Protein AF-A0AAJ5ZJC6-F1 (afdb_monomer_lite)

Foldseek 3Di:
DADPVLHDDPQLLLLVLVLQQQQDDDPDSCLGLSNVVLSVVLQVVCVVDPVSSVLVSLLSVQQQPPPVQVVQVGLNRDDSVVVLVSLLVSCVVRVPSSLSSSVSSLVSSQVDPVHDHDDPVCVDPPDDGPPDPPPPPPPPPDPPDPDDDDDD

Organism: NCBI:txid3038979

Secondary structure (DSSP, 8-state):
---TTSPPPHHHHHHHHHHHHHHS--SSGGGSTTTTTTHHHHHHHHHTSHHHHHHHHHHHHHHHH-HHHHHTTSGGGS-HHHHHHHHHHHHHHSHHHHHHHHHHHHHHHHHSTTSPPPPGGGGSTT--TT----------------------

pLDDT: mean 80.47, std 16.76, range [34.56, 94.69]

Structure (mmCIF, N/CA/C/O backbone):
data_AF-A0AAJ5ZJC6-F1
#
_entry.id   AF-A0AAJ5ZJC6-F1
#
loop_
_atom_site.group_PDB
_atom_site.id
_atom_site.type_symbol
_atom_site.label_atom_id
_atom_site.label_alt_id
_atom_site.label_comp_id
_atom_site.label_asym_id
_atom_site.label_entity_id
_atom_site.label_seq_id
_atom_site.pdbx_PDB_ins_code
_atom_site.Cartn_x
_atom_site.Cartn_y
_atom_site.Cartn_z
_atom_site.occupancy
_atom_site.B_iso_or_equiv
_atom_site.auth_seq_id
_atom_site.auth_comp_id
_atom_site.auth_asym_id
_atom_site.auth_atom_id
_atom_site.pdbx_PDB_model_num
ATOM 1 N N . MET A 1 1 ? -10.363 -7.174 -8.358 1.00 65.44 1 MET A N 1
ATOM 2 C CA . MET A 1 1 ? -11.551 -6.518 -7.777 1.00 65.44 1 MET A CA 1
ATOM 3 C C . MET A 1 1 ? -12.020 -7.367 -6.612 1.00 65.44 1 MET A C 1
ATOM 5 O O . MET A 1 1 ? -12.218 -8.565 -6.827 1.00 65.44 1 MET A O 1
ATOM 9 N N . PRO A 1 2 ? -12.193 -6.765 -5.424 1.00 65.44 2 PRO A N 1
ATOM 10 C CA . PRO A 1 2 ? -12.713 -7.428 -4.236 1.00 65.44 2 PRO A CA 1
ATOM 11 C C . PRO A 1 2 ? -14.100 -8.027 -4.471 1.00 65.44 2 PRO A C 1
ATOM 13 O O . PRO A 1 2 ? -14.858 -7.589 -5.339 1.00 65.44 2 PRO A O 1
ATOM 16 N N . ASN A 1 3 ? -14.454 -9.013 -3.656 1.00 71.75 3 ASN A N 1
ATOM 17 C CA . ASN A 1 3 ? -15.804 -9.562 -3.625 1.00 71.75 3 ASN A CA 1
ATOM 18 C C . ASN A 1 3 ? -16.811 -8.518 -3.106 1.00 71.75 3 ASN A C 1
ATOM 20 O O . ASN A 1 3 ? -16.446 -7.557 -2.429 1.00 71.75 3 ASN A O 1
ATOM 24 N N . GLN A 1 4 ? -18.105 -8.734 -3.373 1.00 63.09 4 GLN A N 1
ATOM 25 C CA . GLN A 1 4 ? -19.180 -7.807 -2.976 1.00 63.09 4 GLN A CA 1
ATOM 26 C C . GLN A 1 4 ? -19.306 -7.597 -1.456 1.00 63.09 4 GLN A C 1
ATOM 28 O O . GLN A 1 4 ? -19.866 -6.598 -1.015 1.00 63.09 4 GLN A O 1
ATOM 33 N N . ASP A 1 5 ? -18.780 -8.520 -0.652 1.00 66.94 5 ASP A N 1
ATOM 34 C CA . ASP A 1 5 ? -18.700 -8.420 0.809 1.00 66.94 5 ASP A CA 1
ATOM 35 C C . ASP A 1 5 ? -17.446 -7.661 1.301 1.00 66.94 5 ASP A C 1
ATOM 37 O O . ASP A 1 5 ? -17.247 -7.472 2.506 1.00 66.94 5 ASP A O 1
ATOM 41 N N . GLY A 1 6 ? -16.600 -7.200 0.375 1.00 66.06 6 GLY A N 1
ATOM 42 C CA . GLY A 1 6 ? -15.320 -6.550 0.637 1.00 66.06 6 GLY A CA 1
ATOM 43 C C . GLY A 1 6 ? -14.191 -7.525 0.978 1.00 66.06 6 GLY A C 1
ATOM 44 O O . GLY A 1 6 ? -13.138 -7.082 1.436 1.00 66.06 6 GLY A O 1
ATOM 45 N N . SER A 1 7 ? -14.384 -8.837 0.794 1.00 77.00 7 SER A N 1
ATOM 46 C CA . SER A 1 7 ? -13.299 -9.810 0.933 1.00 77.00 7 SER A CA 1
ATOM 47 C C . SER A 1 7 ? -12.346 -9.758 -0.267 1.00 77.00 7 SER A C 1
ATOM 49 O O . SER A 1 7 ? -12.753 -9.562 -1.412 1.00 77.00 7 SER A O 1
ATOM 51 N N . LEU A 1 8 ? -11.049 -9.915 0.006 1.00 81.38 8 LEU A N 1
ATOM 52 C CA . LEU A 1 8 ? -10.002 -9.863 -1.014 1.00 81.38 8 LEU A CA 1
ATOM 53 C C . LEU A 1 8 ? -9.929 -11.174 -1.799 1.00 81.38 8 LEU A C 1
ATOM 55 O O . LEU A 1 8 ? -9.864 -12.258 -1.211 1.00 81.38 8 LEU A O 1
ATOM 59 N N . THR A 1 9 ? -9.841 -11.072 -3.122 1.00 84.62 9 THR A N 1
ATOM 60 C CA . THR A 1 9 ? -9.501 -12.208 -3.984 1.00 84.62 9 THR A CA 1
ATOM 61 C C . THR A 1 9 ? -8.010 -12.547 -3.883 1.00 84.62 9 THR A C 1
ATOM 63 O O . THR A 1 9 ? -7.202 -11.756 -3.389 1.00 84.62 9 THR A O 1
ATOM 66 N N . GLY A 1 10 ? -7.606 -13.722 -4.381 1.00 83.56 10 GLY A N 1
ATOM 67 C CA . GLY A 1 10 ? -6.188 -14.102 -4.432 1.00 83.56 10 GLY A CA 1
ATOM 68 C C . GLY A 1 10 ? -5.331 -13.095 -5.209 1.00 83.56 10 GLY A C 1
ATOM 69 O O . GLY A 1 10 ? -4.243 -12.745 -4.760 1.00 83.56 10 GLY A O 1
ATOM 70 N N . SER A 1 11 ? -5.847 -12.562 -6.319 1.00 83.44 11 SER A N 1
ATOM 71 C CA . SER A 1 11 ? -5.179 -11.511 -7.094 1.00 83.44 11 SER A CA 1
ATOM 72 C C . SER A 1 11 ? -5.085 -10.187 -6.340 1.00 83.44 11 SER A C 1
ATOM 74 O O . SER A 1 11 ? -4.045 -9.538 -6.408 1.00 83.44 11 SER A O 1
ATOM 76 N N . ASP A 1 12 ? -6.120 -9.803 -5.582 1.00 85.56 12 ASP A N 1
ATOM 77 C CA . ASP A 1 12 ? -6.076 -8.557 -4.806 1.00 85.56 12 ASP A CA 1
ATOM 78 C C . ASP A 1 12 ? -5.002 -8.642 -3.717 1.00 85.56 12 ASP A C 1
ATOM 80 O O . ASP A 1 12 ? -4.252 -7.691 -3.516 1.00 85.56 12 ASP A O 1
ATOM 84 N N . LYS A 1 13 ? -4.860 -9.806 -3.066 1.00 89.75 13 LYS A N 1
ATOM 85 C CA . LYS A 1 13 ? -3.792 -10.038 -2.082 1.00 89.75 13 LYS A CA 1
ATOM 86 C C . LYS A 1 13 ? -2.405 -9.874 -2.698 1.00 89.75 13 LYS A C 1
ATOM 88 O O . LYS A 1 13 ? -1.564 -9.202 -2.113 1.00 89.75 13 LYS A O 1
ATOM 93 N N . VAL A 1 14 ? -2.169 -10.443 -3.882 1.00 90.19 14 VAL A N 1
ATOM 94 C CA . VAL A 1 14 ? -0.877 -10.306 -4.578 1.00 90.19 14 VAL A CA 1
ATOM 95 C C . VAL A 1 14 ? -0.605 -8.845 -4.943 1.00 90.19 14 VAL A C 1
ATOM 97 O O . VAL A 1 14 ? 0.486 -8.345 -4.673 1.00 90.19 14 VAL A O 1
ATOM 100 N N . THR A 1 15 ? -1.594 -8.139 -5.496 1.00 90.56 15 THR A N 1
ATOM 101 C CA . THR A 1 15 ? -1.487 -6.703 -5.794 1.00 90.56 15 THR A CA 1
ATOM 102 C C . THR A 1 15 ? -1.152 -5.895 -4.544 1.00 90.56 15 THR A C 1
ATOM 104 O O . THR A 1 15 ? -0.257 -5.056 -4.583 1.00 90.56 15 THR A O 1
ATOM 107 N N . LEU A 1 16 ? -1.818 -6.166 -3.421 1.00 92.06 16 LEU A N 1
ATOM 108 C CA . LEU A 1 16 ? -1.596 -5.440 -2.174 1.00 92.06 16 LEU A CA 1
ATOM 109 C C . LEU A 1 16 ? -0.228 -5.733 -1.555 1.00 92.06 16 LEU A C 1
ATOM 111 O O . LEU A 1 16 ? 0.415 -4.812 -1.067 1.00 92.06 16 LEU A O 1
ATOM 115 N N . VAL A 1 17 ? 0.260 -6.975 -1.622 1.00 93.38 17 VAL A 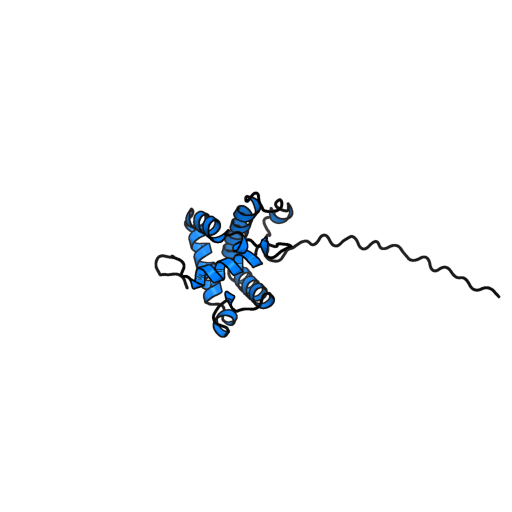N 1
ATOM 116 C CA . VAL A 1 17 ? 1.641 -7.304 -1.223 1.00 93.38 17 VAL A CA 1
ATOM 117 C C . VAL A 1 17 ? 2.641 -6.478 -2.033 1.00 93.38 17 VAL A C 1
ATOM 119 O O . VAL A 1 17 ? 3.548 -5.879 -1.457 1.00 93.38 17 VAL A O 1
ATOM 122 N N . GLN A 1 18 ? 2.456 -6.393 -3.354 1.00 92.06 18 GLN A N 1
ATOM 123 C CA . GLN A 1 18 ? 3.335 -5.590 -4.206 1.00 92.06 18 GLN A CA 1
ATOM 124 C C . GLN A 1 18 ? 3.218 -4.097 -3.901 1.00 92.06 18 GLN A C 1
ATOM 126 O O . GLN A 1 18 ? 4.236 -3.429 -3.758 1.00 92.06 18 GLN A O 1
ATOM 131 N N . MET A 1 19 ? 2.005 -3.575 -3.707 1.00 93.25 19 MET A N 1
ATOM 132 C CA . MET A 1 19 ? 1.794 -2.196 -3.262 1.00 93.25 19 MET A CA 1
ATOM 133 C C . MET A 1 19 ? 2.558 -1.909 -1.962 1.00 93.25 19 MET A C 1
ATOM 135 O O . MET A 1 19 ? 3.297 -0.929 -1.901 1.00 93.25 19 MET A O 1
ATOM 139 N N . LEU A 1 20 ? 2.424 -2.761 -0.939 1.00 93.50 20 LEU A N 1
ATOM 140 C CA . LEU A 1 20 ? 3.103 -2.591 0.350 1.00 93.50 20 LEU A CA 1
ATOM 141 C C . LEU A 1 20 ? 4.628 -2.554 0.197 1.00 93.50 20 LEU A C 1
ATOM 143 O O . LEU A 1 20 ? 5.284 -1.720 0.819 1.00 93.50 20 LEU A O 1
ATOM 147 N N . ASN A 1 21 ? 5.183 -3.402 -0.674 1.00 91.62 21 ASN A N 1
ATOM 148 C CA . ASN A 1 21 ? 6.609 -3.390 -1.006 1.00 91.62 21 ASN A CA 1
ATOM 149 C C . ASN A 1 21 ? 7.075 -2.079 -1.652 1.00 91.62 21 ASN A C 1
ATOM 151 O O . ASN A 1 21 ? 8.258 -1.764 -1.580 1.00 91.62 21 ASN A O 1
ATOM 155 N N . ARG A 1 22 ? 6.182 -1.323 -2.302 1.00 90.31 22 ARG A N 1
ATOM 156 C CA . ARG A 1 22 ? 6.527 -0.043 -2.934 1.00 90.31 22 ARG A CA 1
ATOM 157 C C . ARG A 1 22 ? 6.333 1.139 -2.013 1.00 90.31 22 ARG A C 1
ATOM 159 O O . ARG A 1 22 ? 7.204 1.998 -1.967 1.00 90.31 22 ARG A O 1
ATOM 166 N N . ILE A 1 23 ? 5.202 1.209 -1.313 1.00 89.69 23 ILE A N 1
ATOM 167 C CA . ILE A 1 23 ? 4.822 2.411 -0.558 1.00 89.69 23 ILE A CA 1
ATOM 168 C C . ILE A 1 23 ? 5.697 2.654 0.674 1.00 89.69 23 ILE A C 1
ATOM 170 O O . ILE A 1 23 ? 5.809 3.793 1.140 1.00 89.69 23 ILE A O 1
ATOM 174 N N . ILE A 1 24 ? 6.332 1.597 1.183 1.00 85.44 24 ILE A N 1
ATOM 175 C CA . ILE A 1 24 ? 7.290 1.675 2.278 1.00 85.44 24 ILE A CA 1
ATOM 176 C C . ILE A 1 24 ? 8.698 1.524 1.704 1.00 85.44 24 ILE A C 1
ATOM 178 O O . ILE A 1 24 ? 9.011 0.469 1.154 1.00 85.44 24 ILE A O 1
ATOM 182 N N . PRO A 1 25 ? 9.560 2.546 1.828 1.00 73.81 25 PRO A N 1
ATOM 183 C CA . PRO A 1 25 ? 10.934 2.435 1.371 1.00 73.81 25 PRO A CA 1
ATOM 184 C C . PRO A 1 25 ? 11.690 1.409 2.222 1.00 73.81 25 PRO A C 1
ATOM 186 O O . PRO A 1 25 ? 11.741 1.525 3.448 1.00 73.81 25 PRO A O 1
ATOM 189 N N . SER A 1 26 ? 12.316 0.433 1.567 1.00 78.69 26 SER A N 1
ATOM 190 C CA . SER A 1 26 ? 13.297 -0.462 2.176 1.00 78.69 26 SER A CA 1
ATOM 191 C C . SER A 1 26 ? 14.589 -0.446 1.360 1.00 78.69 26 SER A C 1
ATOM 193 O O . SER A 1 26 ? 14.569 -0.350 0.134 1.00 78.69 26 SER A O 1
ATOM 195 N N . GLU A 1 27 ? 15.731 -0.520 2.044 1.00 74.75 27 GLU A N 1
ATOM 196 C CA . GLU A 1 27 ? 17.042 -0.591 1.380 1.00 74.75 27 GLU A CA 1
ATOM 197 C C . GLU A 1 27 ? 17.298 -1.965 0.755 1.00 74.75 27 GLU A C 1
ATOM 199 O O . GLU A 1 27 ? 18.153 -2.103 -0.120 1.00 74.75 27 GLU A O 1
ATOM 204 N N . SER A 1 28 ? 16.549 -2.980 1.189 1.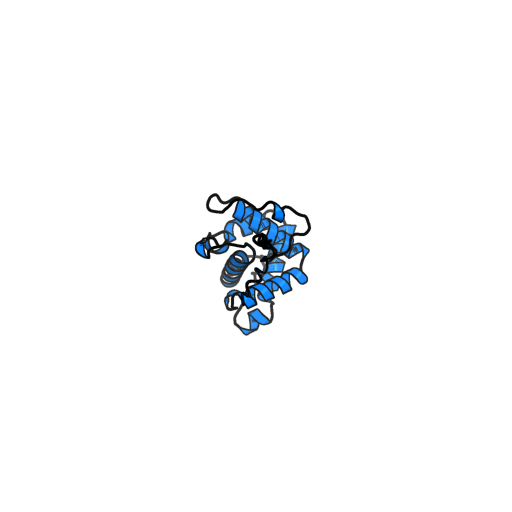00 82.38 28 SER A N 1
ATOM 205 C CA . SER A 1 28 ? 16.676 -4.334 0.685 1.00 82.38 28 SER A CA 1
ATOM 206 C C . SER A 1 28 ? 15.316 -5.014 0.455 1.00 82.38 28 SER A C 1
ATOM 208 O O . SER A 1 28 ? 14.358 -4.750 1.197 1.00 82.38 28 SER A O 1
ATOM 210 N N . PRO A 1 29 ? 15.182 -5.868 -0.583 1.00 82.75 29 PRO A N 1
ATOM 211 C CA . PRO A 1 29 ? 13.910 -6.512 -0.933 1.00 82.75 29 PRO A CA 1
ATOM 212 C C . PRO A 1 29 ? 13.346 -7.435 0.156 1.00 82.75 29 PRO A C 1
ATOM 214 O O . PRO A 1 29 ? 12.129 -7.572 0.288 1.00 82.75 29 PRO A O 1
ATOM 217 N N . GLU A 1 30 ? 14.213 -8.065 0.950 1.00 86.31 30 GLU A N 1
ATOM 218 C CA . GLU A 1 30 ? 13.830 -8.923 2.075 1.00 86.31 30 GLU A CA 1
ATOM 219 C C . GLU A 1 30 ? 13.219 -8.144 3.244 1.00 86.31 30 GLU A C 1
ATOM 221 O O . GLU A 1 30 ? 12.459 -8.710 4.027 1.00 86.31 30 GLU A O 1
ATOM 226 N N . MET A 1 31 ? 13.505 -6.843 3.320 1.00 87.00 31 MET A N 1
ATOM 227 C CA . MET A 1 31 ? 12.928 -5.928 4.299 1.00 87.00 31 MET A CA 1
ATOM 228 C C . MET A 1 31 ? 11.671 -5.228 3.780 1.00 87.00 31 MET A C 1
ATOM 230 O O . MET A 1 31 ? 11.102 -4.411 4.490 1.00 87.00 31 MET A O 1
ATOM 234 N N . ALA A 1 32 ? 11.212 -5.516 2.562 1.00 89.25 32 ALA A N 1
ATOM 235 C CA . ALA A 1 32 ? 10.012 -4.884 2.030 1.00 89.25 32 ALA A CA 1
ATOM 236 C C . ALA A 1 32 ? 8.751 -5.352 2.787 1.00 89.25 32 ALA A C 1
ATOM 238 O O . ALA A 1 32 ? 8.624 -6.515 3.177 1.00 89.25 32 ALA A O 1
ATOM 239 N N . ALA A 1 33 ? 7.797 -4.445 3.011 1.00 89.56 33 ALA A N 1
ATOM 240 C CA . ALA A 1 33 ? 6.672 -4.684 3.918 1.00 89.56 33 ALA A CA 1
ATOM 241 C C . ALA A 1 33 ? 5.768 -5.859 3.500 1.00 89.56 33 ALA A C 1
ATOM 243 O O . ALA A 1 33 ? 5.360 -6.675 4.324 1.00 89.56 33 ALA A O 1
ATOM 244 N N . GLY A 1 34 ? 5.478 -5.995 2.210 1.00 89.19 34 GLY A N 1
ATOM 245 C CA . GLY A 1 34 ? 4.771 -7.159 1.681 1.00 89.19 34 GLY A CA 1
ATOM 246 C C . GLY A 1 34 ? 5.557 -8.460 1.879 1.00 89.19 34 GLY A C 1
ATOM 247 O O . GLY A 1 34 ? 4.972 -9.464 2.282 1.00 89.19 34 GLY A O 1
ATOM 248 N N . THR A 1 35 ? 6.879 -8.439 1.676 1.00 89.75 35 THR A N 1
ATOM 249 C CA . THR A 1 35 ? 7.774 -9.592 1.902 1.00 89.75 35 THR A CA 1
ATOM 250 C C . THR A 1 35 ? 7.790 -10.040 3.366 1.00 89.75 35 THR A C 1
ATOM 252 O O . THR A 1 35 ? 7.847 -11.236 3.646 1.00 89.75 35 THR A O 1
ATOM 255 N N . LEU A 1 36 ? 7.669 -9.102 4.310 1.00 92.06 36 LEU A N 1
ATOM 256 C CA . LEU A 1 36 ? 7.609 -9.390 5.747 1.00 92.06 36 LEU A CA 1
ATOM 257 C C . LEU A 1 36 ? 6.244 -9.910 6.233 1.00 92.06 36 LEU A C 1
ATOM 259 O O . LEU A 1 36 ? 6.106 -10.223 7.420 1.00 92.06 36 LEU A O 1
ATOM 263 N N . GLY A 1 37 ? 5.260 -10.028 5.334 1.00 92.88 37 GLY A N 1
ATOM 264 C CA . GLY A 1 37 ? 3.919 -10.519 5.648 1.00 92.88 37 GLY A CA 1
ATOM 265 C C . GLY A 1 37 ? 2.985 -9.457 6.230 1.00 92.88 37 GLY A C 1
ATOM 266 O O . GLY A 1 37 ? 2.003 -9.808 6.876 1.00 92.88 37 GLY A O 1
ATOM 267 N N . MET A 1 38 ? 3.248 -8.164 6.001 1.00 93.88 38 MET A N 1
ATOM 268 C CA . MET A 1 38 ? 2.483 -7.082 6.640 1.00 93.88 38 MET A CA 1
ATOM 269 C C . MET A 1 38 ? 1.068 -6.880 6.083 1.00 93.88 38 MET A C 1
ATOM 271 O O . MET A 1 38 ? 0.320 -6.058 6.609 1.00 93.88 38 MET A O 1
ATOM 275 N N . LEU A 1 39 ? 0.665 -7.616 5.042 1.00 93.81 39 LEU A N 1
ATOM 276 C CA . LEU A 1 39 ? -0.683 -7.495 4.483 1.00 93.81 39 LEU A CA 1
ATOM 277 C C . LEU A 1 39 ? -1.766 -7.811 5.521 1.00 93.81 39 LEU A C 1
ATOM 279 O O . LEU A 1 39 ? -2.704 -7.031 5.666 1.00 93.81 39 LEU A O 1
ATOM 283 N N . ASP A 1 40 ? -1.627 -8.920 6.244 1.00 93.38 40 ASP A N 1
ATOM 284 C CA . ASP A 1 40 ? -2.625 -9.363 7.219 1.00 93.38 40 ASP A CA 1
ATOM 285 C C . ASP A 1 40 ? -2.842 -8.329 8.346 1.00 93.38 40 ASP A C 1
ATOM 287 O O . ASP A 1 40 ? -3.987 -7.906 8.533 1.00 93.38 40 ASP A O 1
ATOM 291 N N . PRO A 1 41 ? -1.799 -7.822 9.041 1.00 94.69 41 PRO A N 1
ATOM 292 C CA . PRO A 1 41 ? -1.987 -6.797 10.071 1.00 94.69 41 PRO A CA 1
ATOM 293 C C . PRO A 1 41 ? -2.487 -5.453 9.518 1.00 94.69 41 PRO A C 1
ATOM 295 O O . PRO A 1 41 ? -3.293 -4.788 10.173 1.00 94.69 41 PRO A O 1
ATOM 298 N N . VAL A 1 42 ? -2.071 -5.043 8.311 1.00 94.00 42 VAL A N 1
ATOM 299 C CA . VAL A 1 42 ? -2.621 -3.836 7.662 1.00 94.00 42 VAL A CA 1
ATOM 300 C C . VAL A 1 42 ? -4.112 -4.011 7.385 1.00 94.00 42 VAL A C 1
ATOM 302 O O . VAL A 1 42 ? -4.906 -3.126 7.702 1.00 94.00 42 VAL A O 1
ATOM 305 N N . GLN A 1 43 ? -4.513 -5.156 6.834 1.00 93.31 43 GLN A N 1
ATOM 306 C CA . GLN A 1 43 ? -5.910 -5.447 6.533 1.00 93.31 43 GLN A CA 1
ATOM 307 C C . GLN A 1 43 ? -6.760 -5.525 7.809 1.00 93.31 43 GLN A C 1
ATOM 309 O O . GLN A 1 43 ? -7.870 -4.991 7.841 1.00 93.31 43 GLN A O 1
ATOM 314 N N . GLU A 1 44 ? -6.252 -6.159 8.867 1.00 93.50 44 GLU A N 1
ATOM 315 C CA . GLU A 1 44 ? -6.926 -6.242 10.164 1.00 93.50 44 GLU A CA 1
ATOM 316 C C . GLU A 1 44 ? -7.207 -4.846 10.730 1.00 93.50 44 GLU A C 1
ATOM 318 O O . GLU A 1 44 ? -8.355 -4.517 11.044 1.00 93.50 44 GLU A O 1
ATOM 323 N N . ARG A 1 45 ? -6.188 -3.981 10.781 1.00 93.75 45 ARG A N 1
ATOM 324 C CA . ARG A 1 45 ? -6.352 -2.611 11.283 1.00 93.75 45 ARG A CA 1
ATOM 325 C C . ARG A 1 45 ? -7.225 -1.752 10.375 1.00 93.75 45 ARG A C 1
ATOM 327 O O . ARG A 1 45 ? -8.001 -0.943 10.881 1.00 93.75 45 ARG A O 1
ATOM 334 N N . ALA A 1 46 ? -7.155 -1.942 9.058 1.00 92.75 46 ALA A N 1
ATOM 335 C CA . ALA A 1 46 ? -8.031 -1.242 8.125 1.00 92.75 46 ALA A CA 1
ATOM 336 C C . ALA A 1 46 ? -9.503 -1.602 8.366 1.00 92.75 46 ALA A C 1
ATOM 338 O O . ALA A 1 46 ? -10.365 -0.727 8.349 1.00 92.75 46 ALA A O 1
ATOM 339 N N . ASN A 1 47 ? -9.790 -2.869 8.671 1.00 90.69 47 ASN A N 1
ATOM 340 C CA . ASN A 1 47 ? -11.141 -3.348 8.960 1.00 90.69 47 ASN A CA 1
ATOM 341 C C . ASN A 1 47 ? -11.683 -2.918 10.331 1.00 90.69 47 ASN A C 1
ATOM 343 O O . ASN A 1 47 ? -12.894 -2.989 10.543 1.00 90.69 47 ASN A O 1
ATOM 347 N N . ALA A 1 48 ? -10.827 -2.452 11.246 1.00 91.81 48 ALA A N 1
ATOM 348 C CA . ALA A 1 48 ? -11.234 -2.045 12.590 1.00 91.81 48 ALA A CA 1
ATOM 349 C C . ALA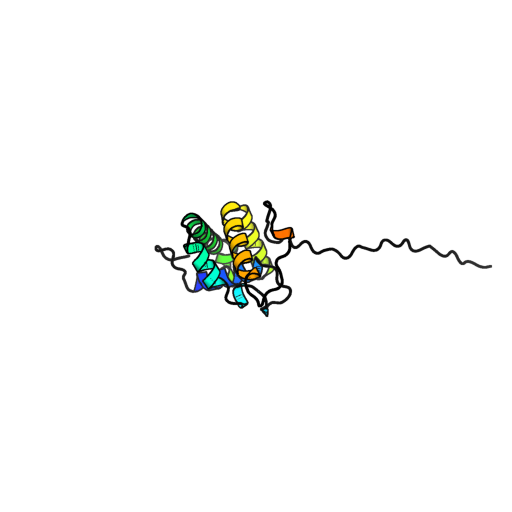 A 1 48 ? -12.101 -0.770 12.611 1.00 91.81 48 ALA A C 1
ATOM 351 O O . ALA A 1 48 ? -12.853 -0.553 13.561 1.00 91.81 48 ALA A O 1
ATOM 352 N N . LYS A 1 49 ? -12.011 0.080 11.578 1.00 91.06 49 LYS A N 1
ATOM 353 C CA . LYS A 1 49 ? -12.796 1.318 11.446 1.00 91.06 49 LYS A CA 1
ATOM 354 C C . LYS A 1 49 ? -13.481 1.366 10.086 1.00 91.06 49 LYS A C 1
ATOM 356 O O . LYS A 1 49 ? -12.852 1.107 9.066 1.00 91.06 49 LYS A O 1
ATOM 361 N N . GLN A 1 50 ? -14.758 1.750 10.064 1.00 89.94 50 GLN A N 1
ATOM 362 C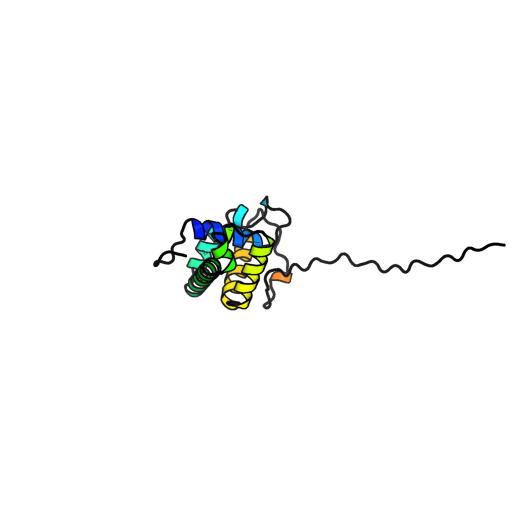 CA . GLN A 1 50 ? -15.546 1.795 8.827 1.00 89.94 50 GLN A CA 1
ATOM 363 C C . GLN A 1 50 ? -14.922 2.713 7.764 1.00 89.94 50 GLN A C 1
ATOM 365 O O . GLN A 1 50 ? -14.838 2.320 6.601 1.00 89.94 50 GLN A O 1
ATOM 370 N N . ASP A 1 51 ? -14.440 3.890 8.167 1.00 90.50 51 ASP A N 1
ATOM 371 C CA . ASP A 1 51 ? -13.825 4.854 7.248 1.00 90.50 51 ASP A CA 1
ATOM 372 C C . ASP A 1 51 ? -12.536 4.295 6.636 1.00 90.50 51 ASP A C 1
ATOM 374 O O . ASP A 1 51 ? -12.367 4.291 5.419 1.00 90.50 51 ASP A O 1
ATOM 378 N N . THR A 1 52 ? -11.655 3.729 7.465 1.00 91.06 52 THR A N 1
ATOM 379 C CA . THR A 1 52 ? -10.395 3.126 7.009 1.00 91.06 52 THR A CA 1
ATOM 380 C C . THR A 1 52 ? -10.643 1.919 6.106 1.00 91.06 52 THR A C 1
ATOM 382 O O . THR A 1 52 ? -9.974 1.774 5.085 1.00 91.06 52 THR A O 1
ATOM 385 N N . ARG A 1 53 ? -11.652 1.096 6.411 1.00 92.06 53 ARG A N 1
ATOM 386 C CA . ARG A 1 53 ? -12.066 -0.025 5.560 1.00 92.06 53 ARG A CA 1
ATOM 387 C C . ARG A 1 53 ? -12.552 0.458 4.198 1.00 92.06 53 ARG A C 1
ATOM 389 O O . ARG A 1 53 ? -12.170 -0.109 3.178 1.00 92.06 53 ARG A O 1
ATOM 396 N N . SER A 1 54 ? -13.385 1.497 4.173 1.00 92.31 54 SER A N 1
ATOM 397 C CA . SER A 1 54 ? -13.860 2.105 2.927 1.00 92.31 54 SER A CA 1
ATOM 398 C C . SER A 1 54 ? -12.692 2.640 2.097 1.00 92.31 54 SER A C 1
ATOM 400 O O . SER A 1 54 ? -12.619 2.370 0.900 1.00 92.31 54 SER A O 1
ATOM 402 N N . ASN A 1 55 ? -11.749 3.344 2.730 1.00 93.81 55 ASN A N 1
ATOM 403 C CA . ASN A 1 55 ? -10.549 3.854 2.066 1.00 93.81 55 ASN A CA 1
ATOM 404 C C . ASN A 1 55 ? -9.711 2.712 1.481 1.00 93.81 55 ASN A C 1
ATOM 406 O O . ASN A 1 55 ? -9.316 2.771 0.322 1.00 93.81 55 ASN A O 1
ATOM 410 N N . PHE A 1 56 ? -9.507 1.640 2.248 1.00 92.56 56 PHE A N 1
ATOM 411 C CA . PHE A 1 56 ? -8.762 0.464 1.807 1.00 92.56 56 PHE A CA 1
ATOM 412 C C . PHE A 1 56 ? -9.386 -0.174 0.562 1.00 92.56 56 PHE A C 1
ATOM 414 O O . PHE A 1 56 ? -8.689 -0.393 -0.424 1.00 92.56 56 PHE A O 1
ATOM 421 N N . ILE A 1 57 ? -10.705 -0.399 0.564 1.00 91.44 57 ILE A N 1
ATOM 422 C CA . ILE A 1 57 ? -11.421 -0.965 -0.591 1.00 91.44 57 ILE A CA 1
ATOM 423 C C . ILE A 1 57 ? -11.280 -0.057 -1.820 1.00 91.44 57 ILE A C 1
ATOM 425 O O . ILE A 1 57 ? -10.952 -0.550 -2.896 1.00 91.44 57 ILE A O 1
ATOM 429 N N . ARG A 1 58 ? -11.436 1.265 -1.660 1.00 92.81 58 ARG A N 1
ATOM 430 C CA . ARG A 1 58 ? -11.277 2.228 -2.766 1.00 92.81 58 ARG A CA 1
ATOM 431 C C . ARG A 1 58 ? -9.890 2.175 -3.401 1.00 92.81 58 ARG A C 1
ATOM 433 O O . ARG A 1 58 ? -9.785 2.277 -4.619 1.00 92.81 58 ARG A O 1
ATOM 440 N N . ILE A 1 59 ? -8.836 1.991 -2.604 1.00 9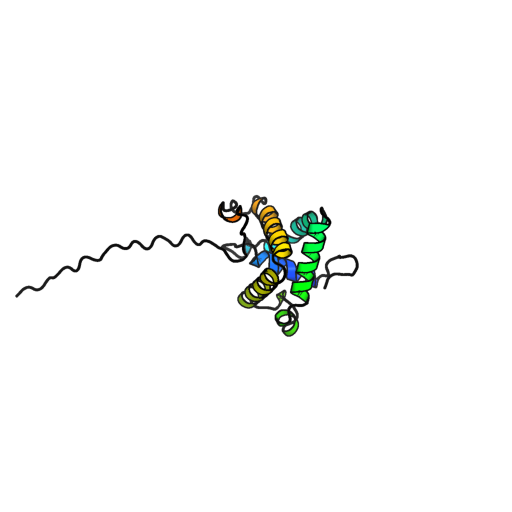4.12 59 ILE A N 1
ATOM 441 C CA . ILE A 1 59 ? -7.473 1.840 -3.126 1.00 94.12 59 ILE A CA 1
ATOM 442 C C . ILE A 1 59 ? -7.312 0.525 -3.895 1.00 94.12 59 ILE A C 1
ATOM 444 O O . ILE A 1 59 ? -6.751 0.525 -4.990 1.00 94.12 59 ILE A O 1
ATOM 448 N N . VAL A 1 60 ? -7.842 -0.586 -3.375 1.00 91.19 60 VAL A N 1
ATOM 449 C CA . VAL A 1 60 ? -7.808 -1.882 -4.077 1.00 91.19 60 VAL A CA 1
ATOM 450 C C . VAL A 1 60 ? -8.560 -1.815 -5.409 1.00 91.19 60 VAL A C 1
ATOM 452 O O . VAL A 1 60 ? -8.085 -2.341 -6.422 1.00 91.19 60 VAL A O 1
ATOM 455 N N . ASP A 1 61 ? -9.709 -1.143 -5.425 1.00 90.00 61 ASP A N 1
ATOM 456 C CA . ASP A 1 61 ? -10.491 -0.914 -6.637 1.00 90.00 61 ASP A CA 1
ATOM 457 C C . ASP A 1 61 ? -9.731 -0.040 -7.633 1.00 90.00 61 ASP A C 1
ATOM 459 O O . ASP A 1 61 ? -9.632 -0.405 -8.803 1.00 90.00 61 ASP A O 1
ATOM 463 N N . ALA A 1 62 ? -9.127 1.061 -7.181 1.00 91.81 62 ALA A N 1
ATOM 464 C CA . ALA A 1 62 ? -8.339 1.942 -8.039 1.00 91.81 62 ALA A CA 1
ATOM 465 C C . ALA A 1 62 ? -7.162 1.205 -8.700 1.00 91.81 62 ALA A C 1
ATOM 467 O O . ALA A 1 62 ? -6.967 1.328 -9.906 1.00 91.81 62 ALA A O 1
ATOM 468 N N . LEU A 1 63 ? -6.437 0.367 -7.952 1.00 89.44 63 LEU A N 1
ATOM 469 C CA . LEU A 1 63 ? -5.352 -0.461 -8.497 1.00 89.44 63 LEU A CA 1
ATOM 470 C C . LEU A 1 63 ? -5.854 -1.541 -9.465 1.00 89.44 63 LEU A C 1
ATOM 472 O O . LEU A 1 63 ? -5.158 -1.903 -10.410 1.00 89.44 63 LEU A O 1
ATOM 476 N N . SER A 1 64 ? -7.062 -2.065 -9.245 1.00 84.81 64 SER A N 1
ATOM 477 C CA . SER A 1 64 ? -7.696 -3.037 -10.148 1.00 84.81 64 SER A CA 1
ATOM 478 C C . SER A 1 64 ? -8.200 -2.400 -11.449 1.00 84.81 64 SER A C 1
ATOM 480 O O . SER A 1 64 ? -8.322 -3.081 -12.472 1.00 84.81 64 SER A O 1
ATOM 482 N N . LEU A 1 65 ? -8.554 -1.116 -11.398 1.00 86.12 65 LEU A N 1
ATOM 483 C CA . LEU A 1 65 ? -9.110 -0.346 -12.510 1.00 86.12 65 LEU A CA 1
ATOM 484 C C . LEU A 1 65 ? -8.058 0.463 -13.272 1.00 86.12 65 LEU A C 1
ATOM 486 O O . LEU A 1 65 ? -8.387 1.042 -14.306 1.00 86.12 65 LEU A O 1
ATOM 490 N N . ASP A 1 66 ? -6.814 0.494 -12.795 1.00 85.38 66 ASP A N 1
ATOM 491 C CA . ASP A 1 66 ? -5.720 1.138 -13.507 1.00 85.38 66 ASP A CA 1
ATOM 492 C C . ASP A 1 66 ? -5.558 0.521 -14.906 1.00 85.38 66 ASP A C 1
ATOM 494 O O . ASP A 1 66 ? -5.270 -0.667 -15.070 1.00 85.38 66 ASP A O 1
ATOM 498 N N . MET A 1 67 ? -5.765 1.342 -15.937 1.00 78.19 67 MET A N 1
ATOM 499 C CA . MET A 1 67 ? -5.740 0.904 -17.333 1.00 78.19 67 MET A CA 1
ATOM 500 C C . MET A 1 67 ? -4.392 0.294 -17.718 1.00 78.19 67 MET A C 1
ATOM 502 O O . MET A 1 67 ? -4.343 -0.645 -18.515 1.00 78.19 67 MET A O 1
ATOM 506 N N . MET A 1 68 ? -3.304 0.822 -17.154 1.00 81.44 68 MET A N 1
ATOM 507 C CA . MET A 1 68 ? -1.960 0.321 -17.407 1.00 81.44 68 MET A CA 1
ATOM 508 C C . MET A 1 68 ? -1.800 -1.096 -16.854 1.00 81.44 68 MET A C 1
ATOM 510 O O . MET A 1 68 ? -1.408 -2.003 -17.586 1.00 81.44 68 MET A O 1
ATOM 514 N N . ALA A 1 69 ? -2.203 -1.304 -15.598 1.00 82.06 69 ALA A N 1
ATOM 515 C CA . ALA A 1 69 ? -2.277 -2.619 -14.978 1.00 82.06 69 ALA A CA 1
ATOM 516 C C . ALA A 1 69 ? -3.152 -3.591 -15.786 1.00 82.06 69 ALA A C 1
ATOM 518 O O . ALA A 1 69 ? -2.743 -4.721 -16.047 1.00 82.06 69 ALA A O 1
ATOM 519 N N . GLN A 1 70 ? -4.338 -3.172 -16.232 1.00 85.50 70 GLN A N 1
ATOM 520 C CA . GLN A 1 70 ? -5.253 -4.040 -16.984 1.00 85.50 70 GLN A CA 1
ATOM 521 C C . GLN A 1 70 ? -4.666 -4.532 -18.310 1.00 85.50 70 GLN A C 1
ATOM 523 O O . GLN A 1 70 ? -4.900 -5.681 -18.687 1.00 85.50 70 GLN A O 1
ATOM 528 N N . ALA A 1 71 ? -3.873 -3.703 -18.991 1.00 82.25 71 ALA A N 1
ATOM 529 C CA . ALA A 1 71 ? -3.252 -4.065 -20.263 1.00 82.25 71 ALA A CA 1
ATOM 530 C C . ALA A 1 71 ? -2.230 -5.210 -20.139 1.00 82.25 71 ALA A C 1
ATOM 532 O O . ALA A 1 71 ? -2.002 -5.927 -21.113 1.00 82.25 71 ALA A O 1
ATOM 533 N N . VAL A 1 72 ? -1.639 -5.402 -18.956 1.00 84.69 72 VAL A N 1
ATOM 534 C CA . VAL A 1 72 ? -0.564 -6.383 -18.719 1.00 84.69 72 VAL A CA 1
ATOM 535 C C . VAL A 1 72 ? -0.964 -7.533 -17.787 1.00 84.69 72 VAL A C 1
ATOM 537 O O . VAL A 1 72 ? -0.121 -8.336 -17.400 1.00 84.69 72 VAL A O 1
ATOM 540 N N . GLY A 1 73 ? -2.249 -7.654 -17.440 1.00 82.88 73 GLY A N 1
ATOM 541 C CA . GLY A 1 73 ? -2.753 -8.734 -16.579 1.00 82.88 73 GLY A CA 1
ATOM 542 C C . GLY A 1 73 ? -2.818 -8.401 -15.084 1.00 82.88 73 GLY A C 1
ATOM 543 O O . GLY A 1 73 ? -3.022 -9.296 -14.265 1.00 82.88 73 GLY A O 1
ATOM 544 N N . GLY A 1 74 ? -2.690 -7.126 -14.721 1.00 88.06 74 GLY A N 1
ATOM 545 C CA . GLY A 1 74 ? -2.881 -6.593 -13.375 1.00 88.06 74 GLY A CA 1
ATOM 546 C C . GLY A 1 74 ? -1.656 -5.854 -12.838 1.00 88.06 74 GLY A C 1
ATOM 547 O O . GLY A 1 74 ? -0.565 -5.917 -13.398 1.00 88.06 74 GLY A O 1
ATOM 548 N N . PHE A 1 75 ? -1.833 -5.170 -11.706 1.00 90.38 75 PHE A N 1
ATOM 549 C CA . PHE A 1 75 ? -0.794 -4.327 -11.105 1.00 90.38 75 PHE A CA 1
ATOM 550 C C . PHE A 1 75 ? 0.481 -5.115 -10.781 1.00 90.38 75 PHE A C 1
ATOM 552 O O . PHE A 1 75 ? 1.587 -4.653 -11.033 1.00 90.38 75 PHE A O 1
ATOM 559 N N . ALA A 1 76 ? 0.337 -6.342 -10.278 1.00 88.25 76 ALA A N 1
ATOM 560 C CA . ALA A 1 76 ? 1.473 -7.194 -9.936 1.00 88.25 76 ALA A CA 1
ATOM 561 C C . ALA A 1 76 ? 2.323 -7.637 -11.146 1.00 88.25 76 ALA A C 1
ATOM 563 O O . ALA A 1 76 ? 3.440 -8.104 -10.944 1.00 88.25 76 ALA A O 1
ATOM 564 N N . ALA A 1 77 ? 1.805 -7.515 -12.374 1.00 90.25 77 ALA A N 1
ATOM 565 C CA . ALA A 1 77 ? 2.533 -7.829 -13.603 1.00 90.25 77 ALA A CA 1
ATOM 566 C C . ALA A 1 77 ? 3.311 -6.626 -14.169 1.00 90.25 77 ALA A C 1
ATOM 568 O O . ALA A 1 77 ? 4.132 -6.803 -15.067 1.00 90.25 77 ALA A O 1
ATOM 569 N N . LEU A 1 78 ? 3.066 -5.420 -13.646 1.00 90.81 78 LEU A N 1
ATOM 570 C CA . LEU A 1 78 ? 3.822 -4.220 -13.991 1.00 90.81 78 LEU A CA 1
ATOM 571 C C . LEU A 1 78 ? 5.260 -4.319 -13.475 1.00 90.81 78 LEU A C 1
ATOM 573 O O . LEU A 1 78 ? 5.517 -4.919 -12.426 1.00 90.81 78 LEU A O 1
ATOM 577 N N . THR A 1 79 ? 6.185 -3.668 -14.175 1.00 91.69 79 THR A N 1
ATOM 578 C CA . THR A 1 79 ? 7.545 -3.447 -13.670 1.00 91.69 79 THR A CA 1
ATOM 579 C C . THR A 1 79 ? 7.544 -2.481 -12.482 1.00 91.69 79 THR A C 1
ATOM 581 O O . THR A 1 79 ? 6.585 -1.749 -12.246 1.00 91.69 79 THR A O 1
ATOM 584 N N . ASP A 1 80 ? 8.639 -2.446 -11.729 1.00 89.88 80 ASP A N 1
ATOM 585 C CA . ASP A 1 80 ? 8.807 -1.594 -10.547 1.00 89.88 80 ASP A CA 1
ATOM 586 C C . ASP A 1 80 ? 8.495 -0.112 -10.815 1.00 89.88 80 ASP A C 1
ATOM 588 O O . ASP A 1 80 ? 7.782 0.531 -10.044 1.00 89.88 80 ASP A O 1
ATOM 592 N N . GLU A 1 81 ? 9.003 0.429 -11.924 1.00 89.31 81 GLU A N 1
ATOM 593 C CA . GLU A 1 81 ? 8.797 1.828 -12.315 1.00 89.31 81 GLU A CA 1
ATOM 594 C C . GLU A 1 81 ? 7.326 2.114 -12.635 1.00 89.31 81 GLU A C 1
ATOM 596 O O . GLU A 1 81 ? 6.779 3.148 -12.247 1.00 89.31 81 GLU A O 1
ATOM 601 N N . GLU A 1 82 ? 6.667 1.170 -13.298 1.00 91.75 82 GLU A N 1
ATOM 602 C CA . GLU A 1 82 ? 5.263 1.261 -13.681 1.00 91.75 82 GLU A CA 1
ATOM 603 C C . GLU A 1 82 ? 4.336 1.113 -12.468 1.00 91.75 82 GLU A C 1
ATOM 605 O O . GLU A 1 82 ? 3.356 1.847 -12.351 1.00 91.75 82 GLU A O 1
ATOM 610 N N . GLN A 1 83 ? 4.679 0.243 -11.513 1.00 92.38 83 GLN A N 1
ATOM 611 C CA . GLN A 1 83 ? 3.990 0.149 -10.223 1.00 92.38 83 GLN A CA 1
ATOM 612 C C . GLN A 1 83 ? 4.076 1.477 -9.464 1.00 92.38 83 GLN A C 1
ATOM 614 O O . GLN A 1 83 ? 3.069 1.961 -8.949 1.00 92.38 83 GLN A O 1
ATOM 619 N N . ILE A 1 84 ? 5.253 2.110 -9.426 1.00 91.00 84 ILE A N 1
ATOM 620 C CA . ILE A 1 84 ? 5.435 3.427 -8.796 1.00 91.00 84 ILE A CA 1
ATOM 621 C C . ILE A 1 84 ? 4.611 4.499 -9.520 1.00 91.00 84 ILE A C 1
ATOM 623 O O . ILE A 1 84 ? 3.980 5.330 -8.864 1.00 91.00 84 ILE A O 1
ATOM 627 N N . ALA A 1 85 ? 4.600 4.499 -10.854 1.00 90.38 85 ALA A N 1
ATOM 628 C CA . ALA A 1 85 ? 3.807 5.442 -11.641 1.00 90.38 85 ALA A CA 1
ATOM 629 C C . ALA A 1 85 ? 2.300 5.271 -11.390 1.00 90.38 85 ALA A C 1
ATOM 631 O O . ALA A 1 85 ? 1.609 6.256 -11.132 1.00 90.38 85 ALA A O 1
ATOM 632 N N . SER A 1 86 ? 1.814 4.030 -11.384 1.00 91.50 86 SER A N 1
ATOM 633 C CA . SER A 1 86 ? 0.425 3.683 -11.075 1.00 91.50 86 SER A CA 1
ATOM 634 C C . SER A 1 86 ? 0.037 4.127 -9.659 1.00 91.50 86 SER A C 1
ATOM 636 O O . SER A 1 86 ? -0.960 4.825 -9.478 1.00 91.50 86 SER A O 1
ATOM 638 N N . LEU A 1 87 ? 0.885 3.872 -8.655 1.00 93.06 87 LEU A N 1
ATOM 639 C CA . LEU A 1 87 ? 0.651 4.331 -7.280 1.00 93.06 87 LEU A CA 1
ATOM 640 C C . LEU A 1 87 ? 0.573 5.856 -7.170 1.00 93.06 87 LEU A C 1
ATOM 642 O O . LEU A 1 87 ? -0.298 6.362 -6.469 1.00 93.06 87 LEU A O 1
ATOM 646 N N . LYS A 1 88 ? 1.413 6.596 -7.904 1.00 91.50 88 LYS A N 1
ATOM 647 C CA . LYS A 1 88 ? 1.324 8.065 -7.973 1.00 91.50 88 LYS A CA 1
ATOM 648 C C . LYS A 1 88 ? 0.024 8.540 -8.621 1.00 91.50 88 LYS A C 1
ATOM 650 O O . LYS A 1 88 ? -0.509 9.575 -8.232 1.00 91.50 88 LYS A O 1
ATOM 655 N N . ILE A 1 89 ? -0.503 7.825 -9.615 1.00 91.25 89 ILE A N 1
ATOM 656 C CA . ILE A 1 89 ? -1.808 8.152 -10.212 1.00 91.25 89 ILE A CA 1
ATOM 657 C C . ILE A 1 89 ? -2.919 7.945 -9.179 1.00 91.25 89 ILE A C 1
ATOM 659 O O . ILE A 1 89 ? -3.768 8.825 -9.017 1.00 91.25 89 ILE A O 1
ATOM 663 N N . VAL A 1 90 ? -2.892 6.826 -8.449 1.00 92.44 90 VAL A N 1
ATOM 664 C CA . VAL A 1 90 ? -3.876 6.542 -7.394 1.00 92.44 90 VAL A CA 1
ATOM 665 C C . VAL A 1 90 ? -3.792 7.579 -6.273 1.00 92.44 90 VAL A C 1
ATOM 667 O O . VAL A 1 90 ? -4.825 8.119 -5.891 1.00 92.44 90 VAL A O 1
ATOM 670 N N . GLU A 1 91 ? -2.592 7.924 -5.804 1.00 92.25 91 GLU A N 1
ATOM 671 C CA . GLU A 1 91 ? -2.368 8.971 -4.797 1.00 92.25 91 GLU A CA 1
ATOM 672 C C . GLU A 1 91 ? -2.939 10.326 -5.240 1.00 92.25 91 GLU A C 1
ATOM 674 O O . GLU A 1 91 ? -3.647 10.978 -4.479 1.00 92.25 91 GLU A O 1
ATOM 679 N N . ASN A 1 92 ? -2.709 10.736 -6.491 1.00 91.31 92 ASN A N 1
ATOM 680 C CA . ASN A 1 92 ? -3.254 11.993 -7.013 1.00 91.31 92 ASN A CA 1
ATOM 681 C C . ASN A 1 92 ? -4.782 11.971 -7.179 1.00 91.31 92 ASN A C 1
ATOM 683 O O . ASN A 1 92 ? -5.425 13.018 -7.122 1.00 91.31 92 ASN A O 1
ATOM 687 N N . THR A 1 93 ? -5.364 10.794 -7.414 1.00 92.06 93 THR A N 1
ATOM 688 C CA . THR A 1 93 ? -6.808 10.637 -7.639 1.00 92.06 93 THR A CA 1
ATOM 689 C C . THR A 1 93 ? -7.578 10.531 -6.323 1.00 92.06 93 THR A C 1
ATOM 691 O O . THR A 1 93 ? -8.678 11.068 -6.207 1.00 92.06 93 THR A O 1
ATOM 694 N N . LEU A 1 94 ? -7.004 9.846 -5.332 1.00 93.81 94 LEU A N 1
ATOM 695 C CA . LEU A 1 94 ? -7.613 9.533 -4.039 1.00 93.81 94 LEU A CA 1
ATOM 696 C C . LEU A 1 94 ? -6.654 9.894 -2.886 1.00 93.81 94 LEU A C 1
ATOM 698 O O . LEU A 1 94 ? -6.237 9.008 -2.137 1.00 93.81 94 LEU A O 1
ATOM 702 N N . PRO A 1 95 ? -6.268 11.173 -2.729 1.00 91.94 95 PRO A N 1
ATOM 703 C CA . PRO A 1 95 ? -5.185 11.560 -1.823 1.00 91.94 95 PRO A CA 1
ATOM 704 C C . PRO A 1 95 ? -5.492 11.254 -0.355 1.00 91.94 95 PRO A C 1
ATOM 706 O O . PRO A 1 95 ? -4.633 10.758 0.370 1.00 91.94 95 PRO A O 1
ATOM 709 N N . SER A 1 96 ? -6.727 11.497 0.095 1.00 90.88 96 SER A N 1
ATOM 710 C CA . SER A 1 96 ? -7.148 11.211 1.471 1.00 90.88 96 SER A CA 1
ATOM 711 C C . SER A 1 96 ? -7.111 9.721 1.796 1.00 90.88 96 SER A C 1
ATOM 713 O O . SER A 1 96 ? -6.608 9.314 2.844 1.00 90.88 96 SER A O 1
ATOM 715 N N . GLU A 1 97 ? -7.642 8.901 0.896 1.00 93.75 97 GLU A N 1
ATOM 716 C CA . GLU A 1 97 ? -7.691 7.456 1.041 1.00 93.75 97 GLU A CA 1
ATOM 717 C C . GLU A 1 97 ? -6.285 6.872 0.988 1.00 93.75 97 GLU A C 1
ATOM 719 O O . GLU A 1 97 ? -5.929 6.064 1.844 1.00 93.75 97 GLU A O 1
ATOM 724 N N . PHE A 1 98 ? -5.471 7.316 0.029 1.00 93.44 98 PHE A N 1
ATOM 725 C CA . PHE A 1 98 ? -4.112 6.828 -0.145 1.00 93.44 98 PHE A CA 1
ATOM 726 C C . PHE A 1 98 ? -3.258 7.153 1.079 1.00 93.44 98 PHE A C 1
ATOM 728 O O . PHE A 1 98 ? -2.635 6.250 1.635 1.00 93.44 98 PHE A O 1
ATOM 735 N N . ASN A 1 99 ? -3.304 8.394 1.572 1.00 91.38 99 ASN A N 1
ATOM 736 C CA . ASN A 1 99 ? -2.566 8.799 2.770 1.00 91.38 99 ASN A CA 1
ATOM 737 C C . ASN A 1 99 ? -3.028 8.038 4.014 1.00 91.38 99 ASN A C 1
ATOM 739 O O . ASN A 1 99 ? -2.204 7.614 4.819 1.00 91.38 99 ASN A O 1
ATOM 743 N N . SER A 1 100 ? -4.333 7.782 4.145 1.00 91.69 100 SER A N 1
ATOM 744 C CA . SER A 1 100 ? -4.861 6.959 5.235 1.00 91.69 100 SER A CA 1
ATOM 745 C C . SER A 1 100 ? -4.283 5.539 5.229 1.00 91.69 100 SER A C 1
ATOM 747 O O . SER A 1 100 ? -4.050 4.988 6.304 1.00 91.69 100 SER A O 1
ATOM 749 N N . ILE A 1 101 ? -4.080 4.932 4.055 1.00 93.00 101 ILE A N 1
ATOM 750 C CA . ILE A 1 101 ? -3.512 3.580 3.941 1.00 93.00 101 ILE A CA 1
ATOM 751 C C . ILE A 1 101 ? -1.985 3.599 4.051 1.00 93.00 101 ILE A C 1
ATOM 753 O O . ILE A 1 101 ? -1.416 2.699 4.664 1.00 93.00 101 ILE A O 1
ATOM 757 N N . LEU A 1 102 ? -1.320 4.632 3.530 1.00 92.31 102 LEU A N 1
ATOM 758 C CA . LEU A 1 102 ? 0.122 4.833 3.665 1.00 92.31 102 LEU A CA 1
ATOM 759 C C . LEU A 1 102 ? 0.536 4.962 5.135 1.00 92.31 102 LEU A C 1
ATOM 761 O O . LEU A 1 102 ? 1.433 4.242 5.576 1.00 92.31 102 LEU A O 1
ATOM 765 N N . ALA A 1 103 ? -0.144 5.828 5.892 1.00 90.00 103 ALA A N 1
ATOM 766 C CA . ALA A 1 103 ? 0.105 6.018 7.318 1.00 90.00 103 ALA A CA 1
ATOM 767 C C . ALA A 1 103 ? -0.083 4.702 8.084 1.00 90.00 103 ALA A C 1
ATOM 769 O O . ALA A 1 103 ? 0.793 4.287 8.839 1.00 90.00 103 ALA A O 1
ATOM 770 N N . LEU A 1 104 ? -1.175 3.985 7.800 1.00 92.38 104 LEU A N 1
ATOM 771 C CA . LEU A 1 104 ? -1.452 2.696 8.423 1.00 92.38 104 LEU A CA 1
ATOM 772 C C . LEU A 1 104 ? -0.374 1.648 8.119 1.00 92.38 104 LEU A C 1
ATOM 774 O O . LEU A 1 104 ? 0.057 0.918 9.010 1.00 92.38 104 LEU A O 1
ATOM 778 N N . ALA A 1 105 ? 0.056 1.558 6.861 1.00 92.75 105 ALA A N 1
ATOM 779 C CA . ALA A 1 105 ? 1.099 0.630 6.452 1.00 92.75 105 ALA A CA 1
ATOM 780 C C . ALA A 1 105 ? 2.428 0.945 7.152 1.00 92.75 105 ALA A C 1
ATOM 782 O O . ALA A 1 105 ? 3.113 0.028 7.602 1.00 92.75 105 ALA A O 1
ATOM 783 N N . ARG A 1 106 ? 2.772 2.231 7.299 1.00 90.38 106 ARG A N 1
ATOM 784 C CA . ARG A 1 106 ? 3.963 2.678 8.036 1.00 90.38 106 ARG A CA 1
ATOM 785 C C . ARG A 1 106 ? 3.877 2.362 9.521 1.00 90.38 106 ARG A C 1
ATOM 787 O O . ARG A 1 106 ? 4.872 1.903 10.070 1.00 90.38 106 ARG A O 1
ATOM 794 N N . ASP A 1 107 ? 2.723 2.566 10.151 1.00 91.50 107 ASP A N 1
ATOM 795 C CA . ASP A 1 107 ? 2.510 2.197 11.555 1.00 91.50 107 ASP A CA 1
ATOM 796 C C . ASP A 1 107 ? 2.778 0.705 11.755 1.00 91.50 107 ASP A C 1
ATOM 798 O O . ASP A 1 107 ? 3.615 0.329 12.569 1.00 91.50 107 ASP A O 1
ATOM 802 N N . VAL A 1 108 ? 2.149 -0.146 10.940 1.00 93.88 108 VAL A N 1
ATOM 803 C CA . VAL A 1 108 ? 2.356 -1.600 11.005 1.00 93.88 108 VAL A CA 1
ATOM 804 C C . VAL A 1 108 ? 3.815 -1.975 10.765 1.00 93.88 108 VAL A C 1
ATOM 806 O O . VAL A 1 108 ? 4.360 -2.801 11.490 1.00 93.88 108 VAL A O 1
ATOM 809 N N . TYR A 1 109 ? 4.449 -1.380 9.757 1.00 92.50 109 TYR A N 1
ATOM 810 C CA . TYR A 1 109 ? 5.828 -1.695 9.415 1.00 92.50 109 TYR A CA 1
ATOM 811 C C . TYR A 1 109 ? 6.790 -1.308 10.535 1.00 92.50 109 TYR A C 1
ATOM 813 O O . TYR A 1 109 ? 7.528 -2.160 11.004 1.00 92.50 109 TYR A O 1
ATOM 821 N N . TYR A 1 110 ? 6.753 -0.059 11.001 1.00 91.19 110 TYR A N 1
ATOM 822 C CA . TYR A 1 110 ? 7.711 0.453 11.983 1.00 91.19 110 TYR A CA 1
ATOM 823 C C . TYR A 1 110 ? 7.438 0.019 13.430 1.00 91.19 110 TYR A C 1
ATOM 825 O O . TYR A 1 110 ? 8.280 0.248 14.300 1.00 91.19 110 TYR A O 1
ATOM 833 N N . GLU A 1 111 ? 6.281 -0.583 13.707 1.00 92.19 111 GLU A N 1
ATOM 834 C CA . GLU A 1 111 ? 6.019 -1.286 14.967 1.00 92.19 111 GLU A CA 1
ATOM 835 C C . GLU A 1 111 ? 6.629 -2.699 14.997 1.00 92.19 111 GLU A C 1
ATOM 837 O O . GLU A 1 111 ? 6.788 -3.265 16.079 1.00 92.19 111 GLU A O 1
ATOM 842 N N . ASP A 1 112 ? 6.991 -3.277 13.846 1.00 91.12 112 ASP A N 1
ATOM 843 C CA . ASP A 1 112 ? 7.611 -4.601 13.780 1.00 91.12 112 ASP A CA 1
ATOM 844 C C . ASP A 1 112 ? 9.095 -4.537 14.170 1.00 91.12 112 ASP A C 1
ATOM 846 O O . ASP A 1 112 ? 9.886 -3.800 13.575 1.00 91.12 112 ASP A O 1
ATOM 850 N N . GLU A 1 113 ? 9.491 -5.359 15.146 1.00 90.38 113 GLU A N 1
ATOM 851 C CA . GLU A 1 113 ? 10.848 -5.396 15.712 1.00 90.38 113 GLU A CA 1
ATOM 852 C C . GLU A 1 113 ? 11.951 -5.722 14.692 1.00 90.38 113 GLU A C 1
ATOM 854 O O . GLU A 1 113 ? 13.123 -5.425 14.933 1.00 90.38 113 GLU A O 1
ATOM 859 N N . ARG A 1 114 ? 11.605 -6.344 13.557 1.00 89.19 114 ARG A N 1
ATOM 860 C CA . ARG A 1 114 ? 12.555 -6.677 12.487 1.00 89.19 114 ARG A CA 1
ATOM 861 C C . ARG A 1 114 ? 12.952 -5.446 11.678 1.00 89.19 114 ARG A C 1
ATOM 863 O O . ARG A 1 114 ? 13.986 -5.472 11.016 1.00 89.19 114 ARG A O 1
ATOM 870 N N . THR A 1 115 ? 12.138 -4.396 11.692 1.00 87.88 115 THR A N 1
ATOM 871 C CA . THR A 1 115 ? 12.296 -3.223 10.827 1.00 87.88 115 THR A CA 1
ATOM 872 C C . THR A 1 115 ? 13.162 -2.136 11.477 1.00 87.88 115 THR A C 1
ATOM 874 O O . THR A 1 115 ? 13.326 -2.098 12.701 1.00 87.88 115 THR A O 1
ATOM 877 N N . PRO A 1 116 ? 13.777 -1.239 10.681 1.00 86.25 116 PRO A N 1
ATOM 878 C CA . PRO A 1 116 ? 14.486 -0.088 11.231 1.00 86.25 116 PRO A CA 1
ATOM 879 C C . PRO A 1 116 ? 13.532 0.856 11.971 1.00 86.25 116 PRO A C 1
ATOM 881 O O . PRO A 1 116 ? 12.320 0.805 11.812 1.00 86.25 116 PRO A O 1
ATOM 884 N N . LYS A 1 117 ? 14.080 1.789 12.751 1.00 86.88 117 LYS A N 1
ATOM 885 C CA . LYS A 1 117 ? 13.260 2.792 13.447 1.00 86.88 117 LYS A CA 1
ATOM 886 C C . LYS A 1 117 ? 12.580 3.747 12.460 1.00 86.88 117 LYS A C 1
ATOM 888 O O . LYS A 1 117 ? 13.207 4.179 11.492 1.00 86.88 117 LYS A O 1
ATOM 893 N N . ARG A 1 118 ? 11.341 4.145 12.775 1.00 85.31 118 ARG A N 1
ATOM 894 C CA . ARG A 1 118 ? 10.568 5.147 12.022 1.00 85.31 118 ARG A CA 1
ATOM 895 C C . ARG A 1 118 ? 11.355 6.459 11.857 1.00 85.31 118 ARG A C 1
ATOM 897 O O . ARG A 1 118 ? 11.780 7.039 12.863 1.00 85.31 118 ARG A O 1
ATOM 904 N N . PRO A 1 119 ? 11.528 6.961 10.623 1.00 81.94 119 PRO A N 1
ATOM 905 C CA . PRO A 1 119 ? 12.067 8.295 10.380 1.00 81.94 119 PRO A CA 1
ATOM 906 C C . PRO A 1 119 ? 11.139 9.394 10.914 1.00 81.94 119 PRO A C 1
ATOM 908 O O . PRO A 1 119 ? 9.934 9.361 10.681 1.00 81.94 119 PRO A O 1
ATOM 911 N N . LYS A 1 120 ? 11.703 10.424 11.560 1.00 77.62 120 LYS A N 1
ATOM 912 C CA . LYS A 1 120 ? 10.934 11.569 12.097 1.00 77.62 120 LYS A CA 1
ATOM 913 C C . LYS A 1 120 ? 10.235 12.410 11.019 1.00 77.62 120 LYS A C 1
ATOM 915 O O . LYS A 1 120 ? 9.293 13.133 11.318 1.00 77.62 120 LYS A O 1
ATOM 920 N N . SER A 1 121 ? 10.709 12.352 9.774 1.00 69.62 121 SER A N 1
ATOM 921 C CA . SER A 1 121 ? 10.140 13.093 8.640 1.00 69.62 121 SER A CA 1
ATOM 922 C C . SER A 1 121 ? 8.753 12.585 8.221 1.00 69.62 121 SER A C 1
ATOM 924 O O . SER A 1 121 ? 8.006 13.314 7.566 1.00 69.62 121 SER A O 1
ATOM 926 N N . PHE A 1 122 ? 8.374 11.369 8.631 1.00 69.50 122 PHE A N 1
ATOM 927 C CA . PHE A 1 122 ? 7.074 10.760 8.332 1.00 69.50 122 PHE A CA 1
ATOM 928 C C . PHE A 1 122 ? 5.956 11.148 9.307 1.00 69.50 122 PHE A C 1
ATOM 930 O O . PHE A 1 122 ? 4.826 10.713 9.131 1.00 69.50 122 PHE A O 1
ATOM 937 N N . ASP A 1 123 ? 6.235 11.997 10.297 1.00 64.06 123 ASP A N 1
ATOM 938 C CA . ASP A 1 123 ? 5.240 12.441 11.284 1.00 64.06 123 ASP A CA 1
ATOM 939 C C . ASP A 1 123 ? 4.608 13.804 10.919 1.00 64.06 123 ASP A C 1
ATOM 941 O O . ASP A 1 123 ? 4.028 14.482 11.766 1.00 64.06 123 ASP A O 1
ATOM 945 N N . THR A 1 124 ? 4.739 14.246 9.661 1.00 65.12 124 THR A N 1
ATOM 946 C CA . THR A 1 124 ? 4.201 15.533 9.185 1.00 65.12 124 THR A CA 1
ATOM 947 C C . THR A 1 124 ? 2.871 15.359 8.445 1.00 65.12 124 THR A C 1
ATOM 949 O O . THR A 1 124 ? 2.697 14.413 7.687 1.00 65.12 124 THR A O 1
ATOM 952 N N . GLU A 1 125 ? 1.945 16.318 8.587 1.00 54.25 125 GLU A N 1
ATOM 953 C CA . GLU A 1 125 ? 0.599 16.293 7.966 1.00 54.25 125 GLU A CA 1
ATOM 954 C C . GLU A 1 125 ? 0.598 16.357 6.417 1.00 54.25 125 GLU A C 1
ATOM 956 O O . GLU A 1 125 ? -0.458 16.339 5.791 1.00 54.25 125 GLU A O 1
ATOM 961 N N . THR A 1 126 ? 1.772 16.436 5.777 1.00 58.12 126 THR A N 1
ATOM 962 C CA . THR A 1 126 ? 1.946 16.536 4.310 1.00 58.12 126 THR A CA 1
ATOM 963 C C . THR A 1 126 ? 2.727 15.345 3.754 1.00 58.12 126 THR A C 1
ATOM 965 O O . THR A 1 126 ? 3.641 15.481 2.929 1.00 58.12 126 THR A O 1
ATOM 968 N N . GLU A 1 127 ? 2.388 14.168 4.271 1.00 62.12 127 GLU A N 1
ATOM 969 C CA . GLU A 1 127 ? 2.944 12.886 3.866 1.00 62.12 127 GLU A CA 1
ATOM 970 C C . GLU A 1 127 ? 2.576 12.585 2.403 1.00 62.12 127 GLU A C 1
ATOM 972 O O . GLU A 1 127 ? 1.424 12.735 1.999 1.00 62.12 127 GLU A O 1
ATOM 977 N N . ILE A 1 128 ? 3.585 12.229 1.602 1.00 66.81 128 ILE A N 1
ATOM 978 C CA . ILE A 1 128 ? 3.453 11.895 0.177 1.00 66.81 128 ILE A CA 1
ATOM 979 C C . ILE A 1 128 ? 4.300 10.649 -0.077 1.00 66.81 128 ILE A C 1
ATOM 981 O O . ILE A 1 128 ? 5.433 10.533 0.414 1.00 66.81 128 ILE A O 1
ATOM 985 N N . PHE A 1 129 ? 3.771 9.717 -0.854 1.00 75.00 129 P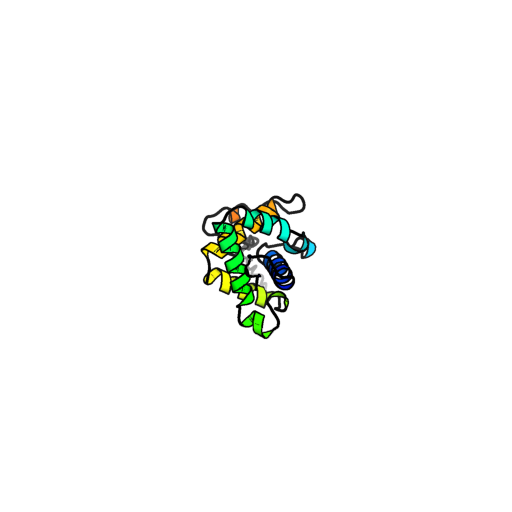HE A N 1
ATOM 986 C CA . PHE A 1 129 ? 4.496 8.556 -1.333 1.00 75.00 129 PHE A CA 1
ATOM 987 C C . PHE A 1 129 ? 5.696 8.957 -2.205 1.00 75.00 129 PHE A C 1
ATOM 989 O O . PHE A 1 129 ? 5.656 9.870 -3.027 1.00 75.00 129 PHE A O 1
ATOM 996 N N . GLY A 1 130 ? 6.826 8.276 -2.005 1.00 65.00 130 GLY A N 1
ATOM 997 C CA . GLY A 1 130 ? 8.058 8.560 -2.741 1.00 65.00 130 GLY A CA 1
ATOM 998 C C . GLY A 1 130 ? 8.849 9.777 -2.246 1.00 65.00 130 GLY A C 1
ATOM 999 O O . GLY A 1 130 ? 9.913 10.050 -2.799 1.00 65.00 130 GLY A O 1
ATOM 1000 N N . LYS A 1 131 ? 8.417 10.473 -1.181 1.00 58.84 131 LYS A N 1
ATOM 1001 C CA . LYS A 1 131 ? 9.323 11.326 -0.395 1.00 58.84 131 LYS A CA 1
ATOM 1002 C C . LYS A 1 131 ? 10.235 10.435 0.450 1.00 58.84 131 LYS A C 1
ATOM 1004 O O . LYS A 1 131 ? 9.940 10.138 1.603 1.00 58.84 131 LYS A O 1
ATOM 1009 N N . VAL A 1 132 ? 11.350 10.010 -0.128 1.00 50.16 132 VAL A N 1
ATOM 1010 C CA . VAL A 1 132 ? 12.543 9.704 0.660 1.00 50.16 132 VAL A CA 1
ATOM 1011 C C . VAL A 1 132 ? 13.357 10.988 0.633 1.00 50.16 132 VAL A C 1
ATOM 1013 O O . VAL A 1 132 ? 13.883 11.356 -0.414 1.00 50.16 132 VAL A O 1
ATOM 1016 N N . GLU A 1 133 ? 13.421 11.714 1.750 1.00 44.91 133 GLU A N 1
ATOM 1017 C CA . GLU A 1 133 ? 14.534 12.643 1.942 1.00 44.91 133 GLU A CA 1
ATOM 1018 C C . GLU A 1 133 ? 15.782 11.768 2.051 1.00 44.91 133 GLU A C 1
ATOM 1020 O O . GLU A 1 133 ? 16.152 11.306 3.126 1.00 44.91 133 GLU A O 1
ATOM 1025 N N . THR A 1 134 ? 16.404 11.459 0.913 1.00 39.97 134 THR A N 1
ATOM 1026 C CA . THR A 1 134 ? 17.822 11.140 0.922 1.00 39.97 134 THR A CA 1
ATOM 1027 C C . THR A 1 134 ? 18.480 12.369 1.518 1.00 39.97 134 THR A C 1
ATOM 1029 O O . THR A 1 134 ? 18.451 13.430 0.892 1.00 39.97 134 THR A O 1
ATOM 1032 N N . GLU A 1 135 ? 19.019 12.258 2.730 1.00 39.22 135 GLU A N 1
ATOM 1033 C CA . GLU A 1 135 ? 20.063 13.173 3.167 1.00 39.22 135 GLU A CA 1
ATOM 1034 C C . GLU A 1 135 ? 21.145 13.104 2.082 1.00 39.22 135 GLU A C 1
ATOM 1036 O O . GLU A 1 135 ? 21.944 12.169 2.037 1.00 39.22 135 GLU A O 1
ATOM 1041 N N . GLU A 1 136 ? 21.103 14.029 1.118 1.00 34.56 136 GLU A N 1
ATOM 1042 C CA . GLU A 1 136 ? 22.181 14.184 0.157 1.00 34.56 136 GLU A CA 1
ATOM 1043 C C . GLU A 1 136 ? 23.440 14.394 1.002 1.00 34.56 136 GLU A C 1
ATOM 1045 O O . GLU A 1 136 ? 23.461 15.327 1.817 1.00 34.56 136 GLU A O 1
ATOM 1050 N N . PRO A 1 137 ? 24.485 13.553 0.879 1.00 38.84 137 PRO A N 1
ATOM 1051 C CA . PRO A 1 137 ? 25.722 13.827 1.580 1.00 38.84 137 PRO A CA 1
ATOM 1052 C C . PRO A 1 137 ? 26.168 15.209 1.122 1.00 38.84 137 PRO A C 1
ATOM 1054 O O . PRO A 1 137 ? 26.362 15.434 -0.076 1.00 38.84 137 PRO A O 1
ATOM 1057 N N . ALA A 1 138 ? 26.246 16.137 2.079 1.00 39.84 138 ALA A N 1
ATOM 1058 C CA . ALA A 1 138 ? 26.591 17.526 1.845 1.00 39.84 138 ALA A CA 1
ATOM 1059 C C . ALA A 1 138 ? 27.755 17.582 0.855 1.00 39.84 138 ALA A C 1
ATOM 1061 O O . ALA A 1 138 ? 28.860 17.126 1.157 1.00 39.84 138 ALA A O 1
ATOM 1062 N N . VAL A 1 139 ? 27.489 18.089 -0.352 1.00 44.19 139 VAL A N 1
ATOM 1063 C CA . VAL A 1 139 ? 28.530 18.299 -1.352 1.00 44.19 139 VAL A CA 1
ATOM 1064 C C . VAL A 1 139 ? 29.499 19.293 -0.735 1.00 44.19 139 VAL A C 1
ATOM 1066 O O . VAL A 1 139 ? 29.220 20.492 -0.674 1.00 44.19 139 VAL A O 1
ATOM 1069 N N . ASP A 1 140 ? 30.617 18.776 -0.232 1.00 44.25 140 ASP A N 1
ATOM 1070 C CA . ASP A 1 140 ? 31.694 19.559 0.343 1.00 44.25 140 ASP A CA 1
ATOM 1071 C C . ASP A 1 140 ? 32.281 20.423 -0.777 1.00 44.25 140 ASP A C 1
ATOM 1073 O O . ASP A 1 140 ? 33.129 20.003 -1.572 1.00 44.25 140 ASP A O 1
ATOM 1077 N N . LYS A 1 141 ? 31.746 21.641 -0.908 1.00 46.38 141 LYS A N 1
ATOM 1078 C CA . LYS A 1 141 ? 32.230 22.670 -1.826 1.00 46.38 141 LYS A CA 1
ATOM 1079 C C . LYS A 1 141 ? 33.561 23.196 -1.296 1.00 46.38 141 LYS A C 1
ATOM 1081 O O . LYS A 1 141 ? 33.673 24.359 -0.918 1.00 46.38 141 LYS A O 1
ATOM 1086 N N . THR A 1 142 ? 34.599 22.367 -1.310 1.00 48.91 142 THR A N 1
ATOM 1087 C CA . THR A 1 142 ? 35.970 22.848 -1.166 1.00 48.91 142 THR A CA 1
ATOM 1088 C C . THR A 1 142 ? 36.399 23.496 -2.488 1.00 48.91 142 THR A C 1
ATOM 1090 O O . THR A 1 142 ? 36.450 22.835 -3.532 1.00 48.91 142 THR A O 1
ATOM 1093 N N . PRO A 1 143 ? 36.733 24.800 -2.516 1.00 48.72 143 PRO A N 1
ATOM 1094 C CA . PRO A 1 143 ? 37.275 25.410 -3.716 1.00 48.72 143 PRO A CA 1
ATOM 1095 C C . PRO A 1 143 ? 38.695 24.875 -3.927 1.00 48.72 143 PRO A C 1
ATOM 1097 O O . PRO A 1 143 ? 39.617 25.185 -3.167 1.00 48.72 143 PRO A O 1
ATOM 1100 N N . ARG A 1 144 ? 38.903 24.080 -4.984 1.00 49.69 144 ARG A N 1
ATOM 1101 C CA . ARG A 1 144 ? 40.244 23.690 -5.445 1.00 49.69 144 ARG A CA 1
ATOM 1102 C C . ARG A 1 144 ? 41.050 24.946 -5.793 1.00 49.69 144 ARG A C 1
ATOM 1104 O O . ARG A 1 144 ? 40.905 25.534 -6.863 1.00 49.69 144 ARG A O 1
ATOM 1111 N N . LYS A 1 145 ? 41.938 25.334 -4.878 1.00 47.59 145 LYS A N 1
ATOM 1112 C CA . LYS A 1 145 ? 42.942 26.392 -5.031 1.00 47.59 145 LYS A CA 1
ATOM 1113 C C . LYS A 1 145 ? 43.834 26.064 -6.240 1.00 47.59 145 LYS A C 1
ATOM 1115 O O . LYS A 1 145 ? 44.684 25.176 -6.172 1.00 47.59 145 LYS A O 1
ATOM 1120 N N . ARG A 1 146 ? 43.629 26.757 -7.368 1.00 49.03 146 ARG A N 1
ATOM 1121 C CA . ARG A 1 146 ? 44.482 26.664 -8.566 1.00 49.03 146 ARG A CA 1
ATOM 1122 C C . ARG A 1 146 ? 45.906 27.096 -8.210 1.00 49.03 146 ARG A C 1
ATOM 1124 O O . ARG A 1 146 ? 46.195 28.273 -8.017 1.00 49.03 146 ARG A O 1
ATOM 1131 N N . ARG A 1 147 ? 46.803 26.119 -8.105 1.00 48.34 147 ARG A N 1
ATOM 1132 C CA . ARG A 1 147 ? 48.235 26.312 -7.876 1.00 48.34 147 ARG A CA 1
ATOM 1133 C C . ARG A 1 147 ? 48.885 26.687 -9.213 1.00 48.34 147 ARG A C 1
ATOM 1135 O O . ARG A 1 147 ? 49.202 25.810 -10.009 1.00 48.34 147 ARG A O 1
ATOM 1142 N N . ASN A 1 148 ? 49.068 27.982 -9.473 1.00 44.66 148 ASN A N 1
ATOM 1143 C CA . ASN A 1 148 ? 49.880 28.443 -10.601 1.00 44.66 148 ASN A CA 1
ATOM 1144 C C . ASN A 1 148 ? 51.350 28.088 -10.341 1.00 44.66 148 ASN A C 1
ATOM 1146 O O . ASN A 1 148 ? 52.041 28.738 -9.562 1.00 44.66 148 ASN A O 1
ATOM 1150 N N . ARG A 1 149 ? 51.822 27.032 -11.004 1.00 46.97 149 ARG A N 1
ATOM 1151 C CA . ARG A 1 149 ? 53.240 26.779 -11.259 1.00 46.97 149 ARG A CA 1
ATOM 1152 C C . ARG A 1 149 ? 53.480 27.015 -12.743 1.00 46.97 149 ARG A C 1
ATOM 1154 O O . ARG A 1 149 ? 53.088 26.179 -13.548 1.00 46.97 149 ARG A O 1
ATOM 1161 N N . ARG A 1 150 ? 54.172 28.096 -13.095 1.00 47.53 150 ARG A N 1
ATOM 1162 C CA . ARG A 1 150 ? 55.041 28.106 -14.275 1.00 47.53 150 ARG A CA 1
ATOM 1163 C C . ARG A 1 150 ? 56.317 28.872 -13.959 1.00 47.53 150 ARG A C 1
ATOM 1165 O O . ARG A 1 150 ? 56.301 30.071 -13.724 1.00 47.53 150 ARG A O 1
ATOM 1172 N N . SER A 1 151 ? 57.385 28.091 -13.917 1.00 43.38 151 SER A N 1
ATOM 1173 C CA . SER A 1 151 ? 58.780 28.490 -13.979 1.00 43.38 151 SER A CA 1
ATOM 1174 C C . SER A 1 151 ? 59.185 28.581 -15.451 1.00 43.38 151 SER A C 1
ATOM 1176 O O . SER A 1 151 ? 58.942 27.620 -16.183 1.00 43.38 151 SER A O 1
ATOM 1178 N N . LYS A 1 152 ? 59.789 29.696 -15.858 1.00 43.88 152 LYS A N 1
ATOM 1179 C CA . LYS A 1 152 ? 61.046 29.812 -16.618 1.00 43.88 152 LYS A CA 1
ATOM 1180 C C . LYS A 1 152 ? 61.261 31.269 -16.998 1.00 43.88 152 LYS A C 1
ATOM 1182 O O . LYS A 1 152 ? 60.285 31.881 -17.476 1.00 43.88 152 LYS A O 1
#

Radius of gyration: 20.46 Å; chains: 1; bounding box: 80×44×36 Å

Sequence (152 aa):
MPNQDGSLTGSDKVTLVQMLNRIIPSESPEMAAGTLGMLDPVQERANAKQDTRSNFIRIVDALSLDMMAQAVGGFAALTDEEQIASLKIVENTLPSEFNSILALARDVYYEDERTPKRPKSFDTETEIFGKVETEEPAVDKTPRKRRNRRSK